Protein AF-K1S4L0-F1 (afdb_monomer_lite)

Structure (mmCIF, N/CA/C/O backbone):
data_AF-K1S4L0-F1
#
_entry.id   AF-K1S4L0-F1
#
loop_
_atom_site.group_PDB
_atom_site.id
_atom_site.type_symbol
_atom_site.label_atom_id
_atom_site.label_alt_id
_atom_site.label_comp_id
_atom_site.label_asym_id
_atom_site.label_entity_id
_atom_site.label_seq_id
_atom_site.pdbx_PDB_ins_code
_atom_site.Cartn_x
_atom_site.Cartn_y
_atom_site.Cartn_z
_atom_site.occupancy
_atom_site.B_iso_or_equiv
_atom_site.auth_seq_id
_atom_site.auth_comp_id
_atom_site.auth_asym_id
_atom_site.auth_atom_id
_atom_site.pdbx_PDB_model_num
ATOM 1 N N . MET A 1 1 ? -3.908 -10.741 21.540 1.00 60.75 1 MET A N 1
ATOM 2 C CA . MET A 1 1 ? -5.265 -11.291 21.809 1.00 60.75 1 MET A CA 1
ATOM 3 C C . MET A 1 1 ? -5.379 -12.654 21.136 1.00 60.75 1 MET A C 1
ATOM 5 O O . MET A 1 1 ? -4.732 -12.830 20.110 1.00 60.75 1 MET A O 1
ATOM 9 N N . TYR A 1 2 ? -6.132 -13.602 21.704 1.00 60.81 2 TYR A N 1
ATOM 10 C CA . TYR A 1 2 ? -6.335 -14.939 21.131 1.00 60.81 2 TYR A CA 1
ATOM 11 C C . TYR A 1 2 ? -7.820 -15.198 20.913 1.00 60.81 2 TYR A C 1
ATOM 13 O O . TYR A 1 2 ? -8.616 -14.907 21.803 1.00 60.81 2 TYR A O 1
ATOM 21 N N . PHE A 1 3 ? -8.169 -15.780 19.769 1.00 66.81 3 PHE A N 1
ATOM 22 C CA . PHE A 1 3 ? -9.541 -16.169 19.461 1.00 66.81 3 PHE A CA 1
ATOM 23 C C . PHE A 1 3 ? -9.663 -17.675 19.342 1.00 66.81 3 PHE A C 1
ATOM 25 O O . PHE A 1 3 ? -8.757 -18.348 18.843 1.00 66.81 3 PHE A O 1
ATOM 32 N N . THR A 1 4 ? -10.789 -18.194 19.817 1.00 64.50 4 THR A N 1
ATOM 33 C CA . THR A 1 4 ? -11.147 -19.590 19.612 1.00 64.50 4 THR A CA 1
ATOM 34 C C . THR A 1 4 ? -11.421 -19.843 18.127 1.00 64.50 4 THR A C 1
ATOM 36 O O . THR A 1 4 ? -11.860 -18.933 17.417 1.00 64.50 4 THR A O 1
ATOM 39 N N . PRO A 1 5 ? -11.136 -21.054 17.634 1.00 72.69 5 PRO A N 1
ATOM 40 C CA . PRO A 1 5 ? -11.522 -21.459 16.290 1.00 72.69 5 PRO A CA 1
ATOM 41 C C . PRO A 1 5 ? -13.052 -21.473 16.127 1.00 72.69 5 PRO A C 1
ATOM 43 O O . PRO A 1 5 ? -13.770 -21.682 17.103 1.00 72.69 5 PRO A O 1
ATOM 46 N N . ASP A 1 6 ? -13.524 -21.266 14.898 1.00 78.38 6 ASP A N 1
ATOM 47 C CA . ASP A 1 6 ? -14.937 -21.271 14.481 1.00 78.38 6 ASP A CA 1
ATOM 48 C C . ASP A 1 6 ? -15.829 -20.307 15.276 1.00 78.38 6 ASP A C 1
ATOM 50 O O . ASP A 1 6 ? -16.947 -20.628 15.679 1.00 78.38 6 ASP A O 1
ATOM 54 N N . GLY A 1 7 ? -15.326 -19.092 15.494 1.00 81.19 7 GLY A N 1
ATOM 55 C CA . GLY A 1 7 ? -16.011 -18.060 16.263 1.00 81.19 7 GLY A CA 1
ATOM 56 C C . GLY A 1 7 ? -15.893 -16.677 15.639 1.00 81.19 7 GLY A C 1
ATOM 57 O O . GLY A 1 7 ? -14.939 -16.374 14.923 1.00 81.19 7 GLY A O 1
ATOM 58 N N . THR A 1 8 ? -16.866 -15.819 15.950 1.00 86.94 8 THR A N 1
ATOM 59 C CA . THR A 1 8 ? -16.784 -14.388 15.635 1.00 86.94 8 THR A CA 1
ATOM 60 C C . THR A 1 8 ? -16.255 -13.631 16.842 1.00 86.94 8 THR A C 1
ATOM 62 O O . THR A 1 8 ? -16.829 -13.668 17.929 1.00 86.94 8 THR A O 1
ATOM 65 N N . ALA A 1 9 ? -15.159 -12.923 16.631 1.00 87.25 9 ALA A N 1
ATOM 66 C CA . ALA A 1 9 ? -14.582 -11.981 17.560 1.00 87.25 9 ALA A CA 1
ATOM 67 C C . ALA A 1 9 ? -15.172 -10.590 17.343 1.00 87.25 9 ALA A C 1
ATOM 69 O O . ALA A 1 9 ? -15.161 -10.083 16.223 1.00 87.25 9 ALA A O 1
ATOM 70 N N . PHE A 1 10 ? -15.603 -9.941 18.422 1.00 90.88 10 PHE A N 1
ATOM 71 C CA . PHE A 1 10 ? -15.991 -8.533 18.413 1.00 90.88 10 PHE A CA 1
ATOM 72 C C . PHE A 1 10 ? -14.927 -7.736 19.155 1.00 90.88 10 PHE A C 1
ATOM 74 O O . PHE A 1 10 ? -14.748 -7.895 20.362 1.00 90.88 10 PHE A O 1
ATOM 81 N N . ILE A 1 11 ? -14.208 -6.886 18.431 1.00 90.69 11 ILE A N 1
ATOM 82 C CA . ILE A 1 11 ? -13.105 -6.093 18.965 1.00 90.69 11 ILE A CA 1
ATOM 83 C C . ILE A 1 11 ? -13.534 -4.633 18.946 1.00 90.69 11 ILE A C 1
ATOM 85 O O . ILE A 1 11 ? -13.897 -4.091 17.903 1.00 90.69 11 ILE A O 1
ATOM 89 N N . LYS A 1 12 ? -13.483 -3.989 20.110 1.00 94.38 12 LYS A N 1
ATOM 90 C CA . LYS A 1 12 ? -13.698 -2.549 20.249 1.00 94.38 12 LYS A CA 1
ATOM 91 C C . LYS A 1 12 ? -12.412 -1.916 20.751 1.00 94.38 12 LYS A C 1
ATOM 93 O O . LYS A 1 12 ? -11.811 -2.429 21.692 1.00 94.38 12 LYS A O 1
ATOM 98 N N . ALA A 1 13 ? -11.997 -0.829 20.118 1.00 93.56 13 ALA A N 1
ATOM 99 C CA . ALA A 1 13 ? -10.805 -0.086 20.504 1.00 93.56 13 ALA A CA 1
ATOM 100 C C . ALA A 1 13 ? -11.047 1.414 20.347 1.00 93.56 13 ALA A C 1
ATOM 102 O O . ALA A 1 13 ? -11.827 1.841 19.500 1.00 93.56 13 ALA A O 1
ATOM 103 N N . GLU A 1 14 ? -10.363 2.213 21.150 1.00 96.06 14 GLU A N 1
ATOM 104 C CA . GLU A 1 14 ? -10.353 3.667 21.031 1.00 96.06 14 GLU A CA 1
ATOM 105 C C . GLU A 1 14 ? -8.908 4.146 21.113 1.00 96.06 14 GLU A C 1
ATOM 107 O O . GLU A 1 14 ? -8.105 3.595 21.868 1.00 96.06 14 GLU A O 1
ATOM 112 N N . THR A 1 15 ? -8.564 5.136 20.299 1.00 95.12 15 THR A N 1
ATOM 113 C CA . THR A 1 15 ? -7.224 5.718 20.273 1.00 95.12 15 THR A CA 1
ATOM 114 C C . THR A 1 15 ? -7.288 7.206 19.961 1.00 95.12 15 THR A C 1
ATOM 116 O O . THR A 1 15 ? -8.229 7.678 19.316 1.00 95.12 15 THR A O 1
ATOM 119 N N . GLU A 1 16 ? -6.285 7.941 20.424 1.00 96.88 16 GLU A N 1
ATOM 120 C CA . GLU A 1 16 ? -6.067 9.340 20.069 1.00 96.88 16 GLU A CA 1
ATOM 121 C C . GLU A 1 16 ? -5.098 9.404 18.888 1.00 96.88 16 GLU A C 1
ATOM 123 O O . GLU A 1 16 ? -4.152 8.618 18.815 1.00 96.88 16 GLU A O 1
ATOM 128 N N . VAL A 1 17 ? -5.333 10.320 17.949 1.00 97.12 17 VAL A N 1
ATOM 129 C CA . VAL A 1 17 ? -4.437 10.515 16.805 1.00 97.12 17 VAL A CA 1
ATOM 130 C C . VAL A 1 17 ? -3.204 11.286 17.282 1.00 97.12 17 VAL A C 1
ATOM 132 O O . VAL A 1 17 ? -3.345 12.440 17.698 1.00 97.12 17 VAL A O 1
ATOM 135 N N . PRO A 1 18 ? -1.994 10.694 17.215 1.00 96.12 18 PRO A N 1
ATOM 136 C CA . PRO A 1 18 ? -0.773 11.384 17.610 1.00 96.12 18 PRO A CA 1
ATOM 137 C C . PRO A 1 18 ? -0.556 12.646 16.774 1.00 96.12 18 PRO A C 1
ATOM 139 O O . PRO A 1 18 ? -0.863 12.659 15.580 1.00 96.12 18 PRO A O 1
ATOM 142 N N . ASP A 1 19 ? 0.054 13.677 17.361 1.00 95.88 19 ASP A N 1
ATOM 143 C CA . ASP A 1 19 ? 0.317 14.946 16.665 1.00 95.88 19 ASP A CA 1
ATOM 144 C C . ASP A 1 19 ? 1.102 14.756 15.360 1.00 95.88 19 ASP A C 1
ATOM 146 O O . ASP A 1 19 ? 0.830 15.420 14.362 1.00 95.88 19 ASP A O 1
ATOM 150 N N . SER A 1 20 ? 2.017 13.781 15.326 1.00 94.94 20 SER A N 1
ATOM 151 C CA . SER A 1 20 ? 2.798 13.432 14.134 1.00 94.94 20 SER A CA 1
ATOM 152 C C . SER A 1 20 ? 1.959 12.900 12.964 1.00 94.94 20 SER A C 1
ATOM 154 O O . SER A 1 20 ? 2.450 12.884 11.831 1.00 94.94 20 SER A O 1
ATOM 156 N N . LEU A 1 21 ? 0.716 12.473 13.211 1.00 96.12 21 LEU A N 1
ATOM 157 C CA . LEU A 1 21 ? -0.216 11.921 12.224 1.00 96.12 21 LEU A CA 1
ATOM 158 C C . LEU A 1 21 ? -1.419 12.837 11.941 1.00 96.12 21 LEU A C 1
ATOM 160 O O . LEU A 1 21 ? -2.189 12.559 11.019 1.00 96.12 21 LEU A O 1
ATOM 164 N N . LYS A 1 22 ? -1.584 13.942 12.678 1.00 93.88 22 LYS A N 1
ATOM 165 C CA . LYS A 1 22 ? -2.686 14.888 12.452 1.00 93.88 22 LYS A CA 1
ATOM 166 C C . LYS A 1 22 ? -2.650 15.463 11.036 1.00 93.88 22 LYS A C 1
ATOM 168 O O . LYS A 1 22 ? -1.589 15.768 10.496 1.00 93.88 22 LYS A O 1
ATOM 173 N N . ASN A 1 23 ? -3.834 15.624 10.445 1.00 93.12 23 ASN A N 1
ATOM 174 C CA . ASN A 1 23 ? -4.044 16.155 9.092 1.00 93.12 23 ASN A CA 1
ATOM 175 C C . ASN A 1 23 ? -3.351 15.374 7.956 1.00 93.12 23 ASN A C 1
ATOM 177 O O . ASN A 1 23 ? -3.262 15.876 6.837 1.00 93.12 23 ASN A O 1
ATOM 181 N N . LYS A 1 24 ? -2.873 14.152 8.219 1.00 95.38 24 LYS A N 1
ATOM 182 C CA . LYS A 1 24 ? -2.319 13.254 7.199 1.00 95.38 24 LYS A CA 1
ATOM 183 C C . LYS A 1 24 ? -3.361 12.243 6.727 1.00 95.38 24 LYS A C 1
ATOM 185 O O . LYS A 1 24 ? -4.411 12.058 7.341 1.00 95.38 24 LYS A O 1
ATOM 190 N N . GLU A 1 25 ? -3.046 11.566 5.628 1.00 96.69 25 GLU A N 1
ATOM 191 C CA . GLU A 1 25 ? -3.791 10.389 5.195 1.00 96.69 25 GLU A CA 1
ATOM 192 C C . GLU A 1 25 ? -3.529 9.220 6.157 1.00 96.69 25 GLU A C 1
ATOM 194 O O . GLU A 1 25 ? -2.408 8.726 6.271 1.00 96.69 25 GLU A O 1
ATOM 199 N N . LEU A 1 26 ? -4.577 8.786 6.845 1.00 97.50 26 LEU A N 1
ATOM 200 C CA . LEU A 1 26 ? -4.541 7.774 7.885 1.00 97.50 26 LEU A CA 1
ATOM 201 C C . LEU A 1 26 ? -5.007 6.426 7.356 1.00 97.50 26 LEU A C 1
ATOM 203 O O . LEU A 1 26 ? -6.033 6.316 6.680 1.00 97.50 26 LEU A O 1
ATOM 207 N N . TRP A 1 27 ? -4.287 5.396 7.770 1.00 97.69 27 TRP A N 1
ATOM 208 C CA . TRP A 1 27 ? -4.583 4.001 7.503 1.00 97.69 27 TRP A CA 1
ATOM 209 C C . TRP A 1 27 ? -4.603 3.226 8.815 1.00 97.69 27 TRP A C 1
ATOM 211 O O . TRP A 1 27 ? -3.800 3.484 9.712 1.00 97.69 27 TRP A O 1
ATOM 221 N N . LEU A 1 28 ? -5.495 2.245 8.907 1.00 96.94 28 LEU A N 1
ATOM 222 C CA . LEU A 1 28 ? -5.386 1.189 9.9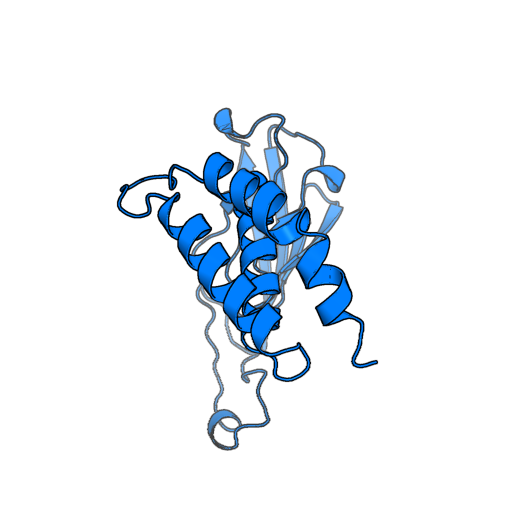03 1.00 96.94 28 LEU A CA 1
ATOM 223 C C . LEU A 1 28 ? -4.562 0.062 9.288 1.00 96.94 28 LEU A C 1
ATOM 225 O O . LEU A 1 28 ? -4.966 -0.481 8.263 1.00 96.94 28 LEU A O 1
ATOM 229 N N . TYR A 1 29 ? -3.449 -0.291 9.920 1.00 95.56 29 TYR A N 1
ATOM 230 C CA . TYR A 1 29 ? -2.665 -1.481 9.611 1.00 95.56 29 TYR A CA 1
ATOM 231 C C . TYR A 1 29 ? -2.903 -2.546 10.682 1.00 95.56 29 TYR A C 1
ATOM 233 O O . TYR A 1 29 ? -2.769 -2.279 11.878 1.00 95.56 29 TYR A O 1
ATOM 241 N N . LEU A 1 30 ? -3.255 -3.753 10.256 1.00 92.00 30 LEU A N 1
ATOM 242 C CA . LEU A 1 30 ? -3.475 -4.898 11.126 1.00 92.00 30 LEU A CA 1
ATOM 243 C C . LEU A 1 30 ? -3.127 -6.171 10.357 1.00 92.00 30 LEU A C 1
ATOM 245 O O . LEU A 1 30 ? -3.851 -6.592 9.460 1.00 92.00 30 LEU A O 1
ATOM 249 N N . LYS A 1 31 ? -2.037 -6.825 10.758 1.00 89.19 31 LYS A N 1
ATOM 250 C CA . LYS A 1 31 ? -1.694 -8.150 10.246 1.00 89.19 31 LYS A CA 1
ATOM 251 C C . LYS A 1 31 ? -2.512 -9.211 10.977 1.00 89.19 31 LYS A C 1
ATOM 253 O O . LYS A 1 31 ? -2.439 -9.329 12.200 1.00 89.19 31 LYS A O 1
ATOM 258 N N . THR A 1 32 ? -3.275 -9.985 10.220 1.00 84.12 32 THR A N 1
ATOM 259 C CA . THR A 1 32 ? -4.160 -11.043 10.717 1.00 84.12 32 THR A CA 1
ATOM 260 C C . THR A 1 32 ? -4.248 -12.147 9.669 1.00 84.12 32 THR A C 1
ATOM 262 O O . THR A 1 32 ? -4.123 -11.861 8.482 1.00 84.12 32 THR A O 1
ATOM 265 N N . ALA A 1 33 ? -4.458 -13.397 10.085 1.00 80.25 33 ALA A N 1
ATOM 266 C CA . ALA A 1 33 ? -4.847 -14.471 9.171 1.00 80.25 33 ALA A CA 1
ATOM 267 C C . ALA A 1 33 ? -6.364 -14.771 9.224 1.00 80.25 33 ALA A C 1
ATOM 269 O O . ALA A 1 33 ? -6.819 -15.764 8.666 1.00 80.25 33 ALA A O 1
ATOM 270 N N . ALA A 1 34 ? -7.144 -13.908 9.884 1.00 83.56 34 ALA A N 1
ATOM 271 C CA . ALA A 1 34 ? -8.607 -13.897 9.854 1.00 83.56 34 ALA A CA 1
ATOM 272 C C . ALA A 1 34 ? -9.145 -12.787 8.942 1.00 83.56 34 ALA A C 1
ATOM 274 O O . ALA A 1 34 ? -8.492 -11.762 8.757 1.00 83.56 34 ALA A O 1
ATOM 275 N N . GLU A 1 35 ? -10.375 -12.964 8.469 1.00 87.88 35 GLU A N 1
ATOM 276 C CA . GLU A 1 35 ? -11.142 -11.936 7.765 1.00 87.88 35 GLU A CA 1
ATOM 277 C C . GLU A 1 35 ? -11.874 -11.056 8.779 1.00 87.88 35 GLU A C 1
ATOM 279 O O . GLU A 1 35 ? -12.572 -11.556 9.668 1.00 87.88 35 GLU A O 1
ATOM 284 N N . ILE A 1 36 ? -11.703 -9.740 8.666 1.00 92.06 36 ILE A N 1
ATOM 285 C CA . ILE A 1 36 ? -12.199 -8.760 9.629 1.00 92.06 36 ILE A CA 1
ATOM 286 C C . ILE A 1 36 ? -12.867 -7.606 8.900 1.00 92.06 36 ILE A C 1
ATOM 288 O O . ILE A 1 36 ? -12.227 -6.911 8.118 1.00 92.06 36 ILE A O 1
ATOM 292 N N . ILE A 1 37 ? -14.127 -7.327 9.221 1.00 96.12 37 ILE A N 1
ATOM 293 C CA . ILE A 1 37 ? -14.790 -6.086 8.806 1.00 96.12 37 ILE A CA 1
ATOM 294 C C . ILE A 1 37 ? -14.511 -4.978 9.821 1.00 96.12 37 ILE A C 1
ATOM 296 O O . ILE A 1 37 ? -14.552 -5.208 11.032 1.00 96.12 37 ILE A O 1
ATOM 300 N N . VAL A 1 38 ? -14.243 -3.766 9.334 1.00 97.44 38 VAL A N 1
ATOM 301 C CA . VAL A 1 38 ? -13.809 -2.635 10.162 1.00 97.44 38 VAL A CA 1
ATOM 302 C C . VAL A 1 38 ? -14.794 -1.477 10.048 1.00 97.44 38 VAL A C 1
ATOM 304 O O . VAL A 1 38 ? -15.106 -0.994 8.954 1.00 97.44 38 VAL A O 1
ATOM 307 N N . LYS A 1 39 ? -15.236 -0.978 11.204 1.00 98.38 39 LYS A N 1
ATOM 308 C CA . LYS A 1 39 ? -15.826 0.350 11.350 1.00 98.38 39 LYS A CA 1
ATOM 309 C C . LYS A 1 39 ? -14.895 1.274 12.116 1.00 98.38 39 LYS A C 1
ATOM 311 O O . LYS A 1 39 ? -14.303 0.867 13.113 1.00 98.38 39 LYS A O 1
ATOM 316 N N . ALA A 1 40 ? -14.846 2.529 11.692 1.00 98.12 40 ALA A N 1
ATOM 317 C CA . ALA A 1 40 ? -14.208 3.619 12.412 1.00 98.12 40 ALA A CA 1
ATOM 318 C C . ALA A 1 40 ? -15.212 4.768 12.574 1.00 98.12 40 ALA A C 1
ATOM 320 O O . ALA A 1 40 ? -15.873 5.159 11.612 1.00 98.12 40 ALA A O 1
ATOM 321 N N . ASN A 1 41 ? -15.367 5.286 13.794 1.00 97.94 41 ASN A N 1
ATOM 322 C CA . ASN A 1 41 ? -16.322 6.345 14.145 1.00 97.94 41 ASN A CA 1
ATOM 323 C C . ASN A 1 41 ? -17.740 6.081 13.594 1.00 97.94 41 ASN A C 1
ATOM 325 O O . ASN A 1 41 ? -18.381 6.960 13.019 1.00 97.94 41 ASN A O 1
ATOM 329 N N . GLY A 1 42 ? -18.211 4.837 13.733 1.00 97.62 42 GLY A N 1
ATOM 330 C CA . GLY A 1 42 ? -19.536 4.392 13.288 1.00 97.62 42 GLY A CA 1
ATOM 331 C C . GLY A 1 42 ? -19.679 4.121 11.783 1.00 97.62 42 GLY A C 1
ATOM 332 O O . GLY A 1 42 ? -20.717 3.608 11.365 1.00 97.62 42 GLY A O 1
ATOM 333 N N . LYS A 1 43 ? -18.660 4.403 10.960 1.00 98.12 43 LYS A N 1
ATOM 334 C CA . LYS A 1 43 ? -18.686 4.190 9.504 1.00 98.12 43 LYS A CA 1
ATOM 335 C C . LYS A 1 43 ? -17.907 2.942 9.115 1.00 98.12 43 LYS A C 1
ATOM 337 O O . LYS A 1 43 ? -16.810 2.734 9.619 1.00 98.12 43 LYS A O 1
ATOM 342 N N . PHE A 1 44 ? -18.439 2.137 8.196 1.00 97.75 44 PHE A N 1
ATOM 343 C CA . PHE A 1 44 ? -17.674 1.050 7.579 1.00 97.75 44 PHE A CA 1
ATOM 344 C C . PHE A 1 44 ? -16.574 1.627 6.684 1.00 97.75 44 PHE A C 1
ATOM 346 O O . PHE A 1 44 ? -16.859 2.474 5.840 1.00 97.75 44 PHE A O 1
ATOM 353 N N . VAL A 1 45 ? -15.335 1.171 6.882 1.00 97.25 45 VAL A N 1
ATOM 354 C CA . VAL A 1 45 ? -14.147 1.668 6.156 1.00 97.25 45 VAL A CA 1
ATOM 355 C C . VAL A 1 45 ? -13.484 0.603 5.279 1.00 97.25 45 VAL A C 1
ATOM 357 O O . VAL A 1 45 ? -12.623 0.919 4.464 1.00 97.25 45 VAL A O 1
ATOM 360 N N . GLY A 1 46 ? -13.890 -0.660 5.428 1.00 96.12 46 GLY A N 1
ATOM 361 C CA . GLY A 1 46 ? -13.406 -1.775 4.621 1.00 96.12 46 GLY A CA 1
ATOM 362 C C . GLY A 1 46 ? -13.259 -3.062 5.423 1.00 96.12 46 GLY A C 1
ATOM 363 O O . GLY A 1 46 ? -13.773 -3.180 6.539 1.00 96.12 46 GLY A O 1
ATOM 364 N N . GLY A 1 47 ? -12.547 -4.016 4.831 1.00 94.88 47 GLY A N 1
ATOM 365 C CA . GLY A 1 47 ? -12.151 -5.265 5.466 1.00 94.88 47 GLY A CA 1
ATOM 366 C C . GLY A 1 47 ? -10.640 -5.472 5.407 1.00 94.88 47 GLY A C 1
ATOM 367 O O . GLY A 1 47 ? -9.970 -4.925 4.528 1.00 94.88 47 GLY A O 1
ATOM 368 N N . ILE A 1 48 ? -10.135 -6.237 6.367 1.00 93.06 48 ILE A N 1
ATOM 369 C CA . ILE A 1 48 ? -8.753 -6.699 6.476 1.00 93.06 48 ILE A CA 1
ATOM 370 C C . ILE A 1 48 ? -8.784 -8.222 6.402 1.00 93.06 48 ILE A C 1
ATOM 372 O O . ILE A 1 48 ? -9.635 -8.855 7.025 1.00 93.06 48 ILE A O 1
ATOM 376 N N . ASP A 1 49 ? -7.868 -8.799 5.643 1.00 89.38 49 ASP A N 1
ATOM 377 C CA . ASP A 1 49 ? -7.751 -10.238 5.426 1.00 89.38 49 ASP A CA 1
ATOM 378 C C . ASP A 1 49 ? -6.258 -10.609 5.265 1.00 89.38 49 ASP A C 1
ATOM 380 O O . ASP A 1 49 ? -5.409 -9.709 5.258 1.00 89.38 49 ASP A O 1
ATOM 384 N N . PRO A 1 50 ? -5.888 -11.900 5.151 1.00 84.38 50 PRO A N 1
ATOM 385 C CA . PRO A 1 50 ? -4.485 -12.311 5.039 1.00 84.38 50 PRO A CA 1
ATOM 386 C C . PRO A 1 50 ? -3.705 -11.664 3.880 1.00 84.38 50 PRO A C 1
ATOM 388 O O . PRO A 1 50 ? -2.487 -11.524 3.971 1.00 84.38 50 PRO A O 1
ATOM 391 N N . ASN A 1 51 ? -4.392 -11.266 2.807 1.00 87.38 51 ASN A N 1
ATOM 392 C CA . ASN A 1 51 ? -3.827 -10.642 1.609 1.00 87.38 51 ASN A CA 1
ATOM 393 C C . ASN A 1 51 ? -4.002 -9.113 1.597 1.00 87.38 51 ASN A C 1
ATOM 395 O O . ASN A 1 51 ? -3.463 -8.429 0.725 1.00 87.38 51 ASN A O 1
ATOM 399 N N . ARG A 1 52 ? -4.754 -8.558 2.554 1.00 90.75 52 ARG A N 1
ATOM 400 C CA . ARG A 1 52 ? -4.999 -7.122 2.703 1.00 90.75 52 ARG A CA 1
ATOM 401 C C . ARG A 1 52 ? -4.845 -6.710 4.159 1.00 90.75 52 ARG A C 1
ATOM 403 O O . ARG A 1 52 ? -5.794 -6.723 4.935 1.00 90.75 52 ARG A O 1
ATOM 410 N N . ASP A 1 53 ? -3.651 -6.246 4.493 1.00 92.06 53 ASP A N 1
ATOM 411 C CA . ASP A 1 53 ? -3.244 -5.898 5.857 1.00 92.06 53 ASP A CA 1
ATOM 412 C C . ASP A 1 53 ? -3.602 -4.471 6.303 1.00 92.06 53 ASP A C 1
ATOM 414 O O . ASP A 1 53 ? -3.293 -4.074 7.429 1.00 92.06 53 ASP A O 1
ATOM 418 N N . ARG A 1 54 ? -4.234 -3.675 5.433 1.00 94.75 54 ARG A N 1
ATOM 419 C CA . ARG A 1 54 ? -4.522 -2.263 5.703 1.00 94.75 54 ARG A CA 1
ATOM 420 C C . ARG A 1 54 ? -5.812 -1.756 5.073 1.00 94.75 54 ARG A C 1
ATOM 422 O O . ARG A 1 54 ? -6.189 -2.170 3.978 1.00 94.75 54 ARG A O 1
ATOM 429 N N . VAL A 1 55 ? -6.437 -0.779 5.732 1.00 97.00 55 VAL A N 1
ATOM 430 C CA . VAL A 1 55 ? -7.607 -0.040 5.224 1.00 97.00 55 VAL A CA 1
ATOM 431 C C . VAL A 1 55 ? -7.417 1.468 5.362 1.00 97.00 55 VAL A C 1
ATOM 433 O O . VAL A 1 55 ? -6.915 1.957 6.375 1.00 97.00 55 VAL A O 1
ATOM 436 N N . LEU A 1 56 ? -7.821 2.207 4.330 1.00 97.25 56 LEU A N 1
ATOM 437 C CA . LEU A 1 56 ? -7.756 3.667 4.283 1.00 97.25 56 LEU A CA 1
ATOM 438 C C . LEU A 1 56 ? -8.895 4.275 5.114 1.00 97.25 56 LEU A C 1
ATOM 440 O O . LEU A 1 56 ? -10.055 3.914 4.926 1.00 97.25 56 LEU A O 1
ATOM 444 N N . LEU A 1 57 ? -8.580 5.215 6.010 1.00 97.81 57 LEU A N 1
ATOM 445 C CA . LEU A 1 57 ? -9.541 5.790 6.960 1.00 97.81 57 LEU A CA 1
ATOM 446 C C . LEU A 1 57 ? -10.013 7.190 6.560 1.00 97.81 57 LEU A C 1
ATOM 448 O O . LEU A 1 57 ? -11.210 7.476 6.618 1.00 97.81 57 LEU A O 1
ATOM 452 N N . THR A 1 58 ? -9.086 8.067 6.163 1.00 96.88 58 THR A N 1
ATOM 453 C CA . THR A 1 58 ? -9.329 9.517 6.022 1.00 96.88 58 THR A CA 1
ATOM 454 C C . THR A 1 58 ? -10.545 9.894 5.168 1.00 96.88 58 THR A C 1
ATOM 456 O O . THR A 1 58 ? -11.318 10.736 5.625 1.00 96.88 58 THR A O 1
ATOM 459 N N . PRO A 1 59 ? -10.811 9.278 3.997 1.00 97.12 59 PRO A N 1
ATOM 460 C CA . PRO A 1 59 ? -11.992 9.613 3.196 1.00 97.12 59 PRO A CA 1
ATOM 461 C C . PRO A 1 59 ? -13.319 9.349 3.919 1.00 97.12 59 PRO A C 1
ATOM 463 O O . PRO A 1 59 ? -14.326 9.985 3.623 1.00 97.12 59 PRO A O 1
ATOM 466 N N . TYR A 1 60 ? -13.331 8.421 4.877 1.00 97.56 60 TYR A N 1
ATOM 467 C CA . TYR A 1 60 ? -14.534 8.039 5.605 1.00 97.56 60 TYR A CA 1
ATOM 468 C C . TYR A 1 60 ? -14.731 8.880 6.864 1.00 97.56 60 TYR A C 1
ATOM 470 O O . TYR A 1 60 ? -15.849 9.324 7.138 1.00 97.56 60 TYR A O 1
ATOM 478 N N . ILE A 1 61 ? -13.669 9.099 7.643 1.00 97.06 61 ILE A N 1
ATOM 479 C CA . ILE A 1 61 ? -13.768 9.690 8.990 1.00 97.06 61 ILE A CA 1
ATOM 480 C C . ILE A 1 61 ? -13.144 11.085 9.118 1.00 97.06 61 ILE A C 1
ATOM 482 O O . ILE A 1 61 ? -13.234 11.677 10.190 1.00 97.06 61 ILE A O 1
ATOM 486 N N . GLY A 1 62 ? -12.545 11.621 8.051 1.00 95.81 62 GLY A N 1
ATOM 487 C CA . GLY A 1 62 ? -11.824 12.893 8.072 1.00 95.81 62 GLY A CA 1
ATOM 488 C C . GLY A 1 62 ? -10.521 12.804 8.869 1.00 95.81 62 GLY A C 1
ATOM 489 O O . GLY A 1 62 ? -9.808 11.801 8.807 1.00 95.81 62 GLY A O 1
ATOM 490 N N . THR A 1 63 ? -10.219 13.858 9.627 1.00 94.88 63 THR A N 1
ATOM 491 C CA . THR A 1 63 ? -9.002 14.004 10.444 1.00 94.88 63 THR A CA 1
ATOM 492 C C . THR A 1 63 ? -9.362 14.237 11.919 1.00 94.88 63 THR A C 1
ATOM 494 O O . THR A 1 63 ? -9.139 15.331 12.438 1.00 94.88 63 THR A O 1
ATOM 497 N N . PRO A 1 64 ? -10.000 13.263 12.593 1.00 95.69 64 PRO A N 1
ATOM 498 C CA . PRO A 1 64 ? -10.455 13.443 13.967 1.00 95.69 64 PRO A CA 1
ATOM 499 C C . PRO A 1 64 ? -9.287 13.367 14.958 1.00 95.69 64 PRO A C 1
ATOM 501 O O . PRO A 1 64 ? -8.291 12.700 14.693 1.00 95.69 64 PRO A O 1
ATOM 504 N N . ASP A 1 65 ? -9.448 13.954 16.145 1.00 96.19 65 ASP A N 1
ATOM 505 C CA . ASP A 1 65 ? -8.484 13.785 17.244 1.00 96.19 65 ASP A CA 1
ATOM 506 C C . ASP A 1 65 ? -8.578 12.401 17.908 1.00 96.19 65 ASP A C 1
ATOM 508 O O . ASP A 1 65 ? -7.618 11.932 18.515 1.00 96.19 65 ASP A O 1
ATOM 512 N N . LYS A 1 66 ? -9.735 11.731 17.800 1.00 97.50 66 LYS A N 1
ATOM 513 C CA . LYS A 1 66 ? -9.989 10.397 18.364 1.00 97.50 66 LYS A CA 1
ATOM 514 C C . LYS A 1 66 ? -10.670 9.482 17.359 1.00 97.50 66 LYS A C 1
ATOM 516 O O . LYS A 1 66 ? -11.547 9.906 16.600 1.00 97.50 66 LYS A O 1
ATOM 521 N N . ILE A 1 67 ? -10.301 8.206 17.392 1.00 98.06 67 ILE A N 1
ATOM 522 C CA . ILE A 1 67 ? -10.889 7.173 16.545 1.00 98.06 67 ILE A CA 1
ATOM 523 C C . ILE A 1 67 ? -11.398 6.033 17.419 1.00 98.06 67 ILE A C 1
ATOM 525 O O . ILE A 1 67 ? -10.646 5.435 18.188 1.00 98.06 67 ILE A O 1
ATOM 529 N N . LYS A 1 68 ? -12.682 5.714 17.263 1.00 98.12 68 LYS A N 1
ATOM 530 C CA . LYS A 1 68 ? -13.335 4.535 17.829 1.00 98.12 68 LYS A CA 1
ATOM 531 C C . LYS A 1 68 ? -13.458 3.471 16.754 1.00 98.12 68 LYS A C 1
ATOM 533 O O . LYS A 1 68 ? -14.111 3.698 15.737 1.00 98.12 68 LYS A O 1
ATOM 538 N N . PHE A 1 69 ? -12.855 2.318 16.990 1.00 97.81 69 PHE A N 1
ATOM 539 C CA . PHE A 1 69 ? -12.920 1.159 16.118 1.00 97.81 69 PHE A CA 1
ATOM 540 C C . PHE A 1 69 ? -13.912 0.128 16.647 1.00 97.81 69 PHE A C 1
ATOM 542 O O . PHE A 1 69 ? -13.899 -0.223 17.828 1.00 97.81 69 PHE A O 1
ATOM 549 N N . GLU A 1 70 ? -14.722 -0.405 15.739 1.00 97.38 70 GLU A N 1
ATOM 550 C CA . GLU A 1 70 ? -15.523 -1.607 15.951 1.00 97.38 70 GLU A CA 1
ATOM 551 C C . GLU A 1 70 ? -15.177 -2.592 14.837 1.00 97.38 70 GLU A C 1
ATOM 553 O O . GLU A 1 70 ? -15.423 -2.329 13.661 1.00 97.38 70 GLU A O 1
ATOM 558 N N . MET A 1 71 ? -14.578 -3.717 15.202 1.00 94.75 71 MET A N 1
ATOM 559 C CA . MET A 1 71 ? -14.101 -4.726 14.266 1.00 94.75 71 MET A CA 1
ATOM 560 C C . MET A 1 71 ? -14.765 -6.061 14.569 1.00 94.75 71 MET A C 1
ATOM 562 O O . MET A 1 71 ? -14.917 -6.436 15.734 1.00 94.75 71 MET A O 1
ATOM 566 N N . GLN A 1 72 ? -15.164 -6.774 13.522 1.00 93.62 72 GLN A N 1
ATOM 567 C CA . GLN A 1 72 ? -15.752 -8.105 13.645 1.00 93.62 72 GLN A CA 1
ATOM 568 C C . GLN A 1 72 ? -14.942 -9.058 12.787 1.00 93.62 72 GLN A C 1
ATOM 570 O O . GLN A 1 72 ? -14.877 -8.877 11.574 1.00 93.62 72 GLN A O 1
ATOM 575 N N . GLY A 1 73 ? -14.283 -10.016 13.430 1.00 89.50 73 GLY A N 1
ATOM 576 C CA . GLY A 1 73 ? -13.409 -10.973 12.766 1.00 89.50 73 GLY A CA 1
ATOM 577 C C . GLY A 1 73 ? -13.930 -12.387 12.918 1.00 89.50 73 GLY A C 1
ATOM 578 O O . GLY A 1 73 ? -14.132 -12.830 14.047 1.00 89.50 73 GLY A O 1
ATOM 579 N N . TYR A 1 74 ? -14.125 -13.105 11.817 1.00 85.75 74 TYR A N 1
ATOM 580 C CA . TYR A 1 74 ? -14.430 -14.531 11.886 1.00 85.75 74 TYR A CA 1
ATOM 581 C C . TYR A 1 74 ? -13.128 -15.329 11.839 1.00 85.75 74 TYR A C 1
ATOM 583 O O . TYR A 1 74 ? -12.363 -15.238 10.880 1.00 85.75 74 TYR A O 1
ATOM 591 N N . ASN A 1 75 ? -12.864 -16.107 12.888 1.00 80.19 75 ASN A N 1
ATOM 592 C CA . ASN A 1 75 ? -11.719 -17.005 12.922 1.00 80.19 75 ASN A CA 1
ATOM 593 C C . ASN A 1 75 ? -12.168 -18.415 12.541 1.00 80.19 75 ASN A C 1
ATOM 595 O O . ASN A 1 75 ? -12.842 -19.078 13.330 1.00 80.19 75 ASN A O 1
ATOM 599 N N . ARG A 1 76 ? -11.783 -18.884 11.354 1.00 76.25 76 ARG A N 1
ATOM 600 C CA . ARG A 1 76 ? -12.078 -20.245 10.895 1.00 76.25 76 ARG A CA 1
ATOM 601 C C . ARG A 1 76 ? -11.029 -21.219 11.436 1.00 76.25 76 ARG A C 1
ATOM 603 O O . ARG A 1 76 ? -9.838 -20.921 11.447 1.00 76.25 76 ARG A O 1
ATOM 610 N N . SER A 1 77 ? -11.453 -22.395 11.892 1.00 72.56 77 SER A N 1
ATOM 611 C CA . SER A 1 77 ? -10.539 -23.414 12.423 1.00 72.56 77 SER A CA 1
ATOM 612 C C . SER A 1 77 ? -9.745 -24.148 11.350 1.00 72.56 77 SER A C 1
ATOM 614 O O . SER A 1 77 ? -8.643 -24.623 11.639 1.00 72.56 77 SER A O 1
ATOM 616 N N . LYS A 1 78 ? -10.314 -24.249 10.145 1.00 74.62 78 LYS A N 1
ATOM 617 C CA . LYS A 1 78 ? -9.729 -24.897 8.975 1.00 74.62 78 LYS A CA 1
ATOM 618 C C . LYS A 1 78 ? -8.945 -23.865 8.149 1.00 74.62 78 LYS A C 1
ATOM 620 O O . LYS A 1 78 ? -9.484 -22.782 7.909 1.00 74.62 78 LYS A O 1
ATOM 625 N N . PRO A 1 79 ? -7.710 -24.177 7.720 1.00 68.88 79 PRO A N 1
ATOM 626 C CA . PRO A 1 79 ? -6.981 -23.335 6.775 1.00 68.88 79 PRO A CA 1
ATOM 627 C C . PRO A 1 79 ? -7.757 -23.213 5.456 1.00 68.88 79 PRO A C 1
ATOM 629 O O . PRO A 1 79 ? -8.409 -24.165 5.034 1.00 68.88 79 PRO A O 1
ATOM 632 N N . ASP A 1 80 ? -7.686 -22.044 4.818 1.00 66.88 80 ASP A N 1
ATOM 633 C CA . ASP A 1 80 ? -8.439 -21.750 3.587 1.00 66.88 80 ASP A CA 1
ATOM 634 C C . ASP A 1 80 ? -7.946 -22.569 2.378 1.00 66.88 80 ASP A C 1
ATOM 636 O O . ASP A 1 80 ? -8.693 -22.850 1.443 1.00 66.88 80 ASP A O 1
ATOM 640 N N . ASP A 1 81 ? -6.691 -23.026 2.420 1.00 68.00 81 ASP A N 1
ATOM 641 C CA . ASP A 1 81 ? -6.128 -23.881 1.382 1.00 68.00 81 ASP A CA 1
ATOM 642 C C . ASP A 1 81 ? -6.563 -25.342 1.552 1.00 68.00 81 ASP A C 1
ATOM 644 O O . ASP A 1 81 ? -5.906 -26.141 2.224 1.00 68.00 81 ASP A O 1
ATOM 648 N N . GLU A 1 82 ? -7.681 -25.691 0.916 1.00 69.88 82 GLU A N 1
ATOM 649 C CA . GLU A 1 82 ? -8.211 -27.060 0.870 1.00 69.88 82 GLU A CA 1
ATOM 650 C C . GLU A 1 82 ? -7.589 -27.928 -0.236 1.00 69.88 82 GLU A C 1
ATOM 652 O O . GLU A 1 82 ? -7.974 -29.083 -0.413 1.00 69.88 82 GLU A O 1
ATOM 657 N N . ARG A 1 83 ? -6.636 -27.387 -1.005 1.00 71.38 83 ARG A N 1
ATOM 658 C CA . ARG A 1 83 ? -6.000 -28.108 -2.120 1.00 71.38 83 ARG A CA 1
ATOM 659 C C . ARG A 1 83 ? -4.870 -29.022 -1.657 1.00 71.38 83 ARG A C 1
ATOM 661 O O . ARG A 1 83 ? -4.507 -29.936 -2.391 1.00 71.38 83 ARG A O 1
ATOM 668 N N . ASN A 1 84 ? -4.323 -28.791 -0.463 1.00 74.50 84 ASN A N 1
ATOM 669 C CA . ASN A 1 84 ? -3.324 -29.663 0.140 1.00 74.50 84 ASN A CA 1
ATOM 670 C C . ASN A 1 84 ? -4.015 -30.747 0.999 1.00 74.50 84 ASN A C 1
ATOM 672 O O . ASN A 1 84 ? -4.628 -30.422 2.016 1.00 74.50 84 ASN A O 1
ATOM 676 N N . PRO A 1 85 ? -3.903 -32.044 0.655 1.00 77.88 85 PRO A N 1
ATOM 677 C CA . PRO A 1 85 ? -4.494 -33.120 1.449 1.00 77.88 85 PRO A CA 1
ATOM 678 C C . PRO A 1 85 ? -4.030 -33.142 2.913 1.00 77.88 85 PRO A C 1
ATOM 680 O O . PRO A 1 85 ? -4.788 -33.548 3.792 1.00 77.88 85 PRO A O 1
ATOM 683 N N . GLU A 1 86 ? -2.812 -32.670 3.192 1.00 73.44 86 GLU A N 1
ATOM 684 C CA . GLU A 1 86 ? -2.241 -32.625 4.541 1.00 73.44 86 GLU A CA 1
ATOM 685 C C . GLU A 1 86 ? -2.862 -31.522 5.414 1.00 73.44 86 GLU A C 1
ATOM 687 O O . GLU A 1 86 ? -2.961 -31.679 6.632 1.00 73.44 86 GLU A O 1
ATOM 692 N N . SER A 1 87 ? -3.345 -30.424 4.817 1.00 68.81 87 SER A N 1
ATOM 693 C CA . SER A 1 87 ? -4.010 -29.334 5.548 1.00 68.81 87 SER A CA 1
ATOM 694 C C . SER A 1 87 ? -5.490 -29.629 5.828 1.00 68.81 87 SER A C 1
ATOM 696 O O . SER A 1 87 ? -6.074 -29.036 6.740 1.00 68.81 87 SER A O 1
ATOM 698 N N . LEU A 1 88 ? -6.101 -30.584 5.111 1.00 69.06 88 LEU A N 1
ATOM 699 C CA . LEU A 1 88 ? -7.527 -30.925 5.230 1.00 69.06 88 LEU A CA 1
ATOM 700 C C . LEU A 1 88 ? -7.932 -31.411 6.625 1.00 69.06 88 LEU A C 1
ATOM 702 O O . LEU A 1 88 ? -9.069 -31.170 7.047 1.00 69.06 88 LEU A O 1
ATOM 706 N N . ALA A 1 89 ? -7.029 -32.087 7.339 1.00 70.69 89 ALA A N 1
ATOM 707 C CA . ALA A 1 89 ? -7.268 -32.603 8.688 1.00 70.69 89 ALA A CA 1
ATOM 708 C C . ALA A 1 89 ? -6.931 -31.584 9.790 1.00 70.69 89 ALA A C 1
ATOM 710 O O . ALA A 1 89 ? -7.340 -31.761 10.938 1.00 70.69 89 ALA A O 1
ATOM 711 N N . VAL A 1 90 ? -6.219 -30.502 9.454 1.00 71.62 90 VAL A N 1
ATOM 712 C CA . VAL A 1 90 ? -5.787 -29.504 10.433 1.00 71.62 90 VAL A CA 1
ATOM 713 C C . VAL A 1 90 ? -6.995 -28.700 10.905 1.00 71.62 90 VAL A C 1
ATOM 715 O O . VAL A 1 90 ? -7.779 -28.162 10.118 1.00 71.62 90 VAL A O 1
ATOM 718 N N . ARG A 1 91 ? -7.161 -28.639 12.223 1.00 73.25 91 ARG A N 1
ATOM 719 C CA . ARG A 1 91 ? -8.149 -27.805 12.907 1.00 73.25 91 ARG A CA 1
ATOM 720 C C . ARG A 1 91 ? -7.448 -27.019 13.999 1.00 73.25 91 ARG A C 1
ATOM 722 O O . ARG A 1 91 ? -6.365 -27.380 14.450 1.00 73.25 91 ARG A O 1
ATOM 729 N N . GLY A 1 92 ? -8.111 -25.970 14.461 1.00 66.88 92 GLY A N 1
ATOM 730 C CA . GLY A 1 92 ? -7.659 -25.230 15.630 1.00 66.88 92 GLY A CA 1
ATOM 731 C C . GLY A 1 92 ? -6.765 -24.040 15.314 1.00 66.88 92 GLY A C 1
ATOM 732 O O . GLY A 1 92 ? -5.962 -23.666 16.166 1.00 66.88 92 GLY A O 1
ATOM 733 N N . CYS A 1 93 ? -6.892 -23.438 14.122 1.00 71.31 93 CYS A N 1
ATOM 734 C CA . CYS A 1 93 ? -6.141 -22.232 13.785 1.00 71.31 93 CYS A CA 1
ATOM 735 C C . CYS A 1 93 ? -6.356 -21.144 14.853 1.00 71.31 93 CYS A C 1
ATOM 737 O O . CYS A 1 93 ? -7.454 -20.606 15.038 1.00 71.31 93 CYS A O 1
ATOM 739 N N . ARG A 1 94 ? -5.288 -20.855 15.602 1.00 73.25 94 ARG A N 1
ATOM 740 C CA . ARG A 1 94 ? -5.262 -19.830 16.639 1.00 73.25 94 ARG A CA 1
ATOM 741 C C . ARG A 1 94 ? -4.625 -18.585 16.057 1.00 73.25 94 ARG A C 1
ATOM 743 O O . ARG A 1 94 ? -3.441 -18.579 15.737 1.00 73.25 94 ARG A O 1
ATOM 750 N N . GLN A 1 95 ? -5.406 -17.519 15.983 1.00 72.56 95 GLN A N 1
ATOM 751 C CA . GLN A 1 95 ? -4.919 -16.237 15.498 1.00 72.56 95 GLN A CA 1
ATOM 752 C C . GLN A 1 95 ? -4.216 -15.478 16.617 1.00 72.56 95 GLN A C 1
ATOM 754 O O . GLN A 1 95 ? -4.740 -15.359 17.732 1.00 72.56 95 GLN A O 1
ATOM 759 N N . ILE A 1 96 ? -3.031 -14.959 16.305 1.00 73.00 96 ILE A N 1
ATOM 760 C CA . ILE A 1 96 ? -2.276 -14.076 17.188 1.00 73.00 96 ILE A CA 1
ATOM 761 C C . ILE A 1 96 ? -2.381 -12.667 16.629 1.00 73.00 96 ILE A C 1
ATOM 763 O O . ILE A 1 96 ? -1.881 -12.362 15.552 1.00 73.00 96 ILE A O 1
ATOM 767 N N . PHE A 1 97 ? -3.042 -11.805 17.392 1.00 75.81 97 PHE A N 1
ATOM 768 C CA . PHE A 1 97 ? -3.158 -10.392 17.065 1.00 75.81 97 PHE A CA 1
ATOM 769 C C . PHE A 1 97 ? -1.973 -9.645 17.667 1.00 75.81 97 PHE A C 1
ATOM 771 O O . PHE A 1 97 ? -1.935 -9.459 18.888 1.00 75.81 97 PHE A O 1
ATOM 778 N N . ASN A 1 98 ? -1.042 -9.230 16.804 1.00 75.94 98 ASN A N 1
ATOM 779 C CA . ASN A 1 98 ? 0.192 -8.524 17.177 1.00 75.94 98 ASN A CA 1
ATOM 780 C C . ASN A 1 98 ? 0.000 -7.016 17.397 1.00 75.94 98 ASN A C 1
ATOM 782 O O . ASN A 1 98 ? 0.933 -6.335 17.802 1.00 75.94 98 ASN A O 1
ATOM 786 N N . GLY A 1 99 ? -1.210 -6.507 17.172 1.00 82.75 99 GLY A N 1
ATOM 787 C CA . GLY A 1 99 ? -1.549 -5.101 17.347 1.00 82.75 99 GLY A CA 1
ATOM 788 C C . GLY A 1 99 ? -2.169 -4.513 16.089 1.00 82.75 99 GLY A C 1
ATOM 789 O O . GLY A 1 99 ? -2.016 -5.047 14.992 1.00 82.75 99 GLY A O 1
ATOM 790 N N . ALA A 1 100 ? -2.895 -3.419 16.282 1.00 90.88 100 ALA A N 1
ATOM 791 C CA . ALA A 1 100 ? -3.411 -2.586 15.213 1.00 90.88 100 ALA A CA 1
ATOM 792 C C . ALA A 1 100 ? -2.723 -1.225 15.310 1.00 90.88 100 ALA A C 1
ATOM 794 O O . ALA A 1 100 ? -2.564 -0.690 16.409 1.00 90.88 100 ALA A O 1
ATOM 795 N N . TYR A 1 101 ? -2.309 -0.682 14.174 1.00 94.50 101 TYR A N 1
ATOM 796 C CA . TYR A 1 101 ? -1.467 0.503 14.113 1.00 94.50 101 TYR A CA 1
ATOM 797 C C . TYR A 1 101 ? -2.128 1.562 13.247 1.00 94.50 101 TYR A C 1
ATOM 799 O O . TYR A 1 101 ? -2.629 1.270 12.160 1.00 94.50 101 TYR A O 1
ATOM 807 N N . LEU A 1 102 ? -2.103 2.801 13.727 1.00 96.19 102 LEU A N 1
ATOM 808 C CA . LEU A 1 102 ? -2.421 3.957 12.906 1.00 96.19 102 LEU A CA 1
ATOM 809 C C . LEU A 1 102 ? -1.156 4.351 12.146 1.00 96.19 102 LEU A C 1
ATOM 811 O O . LEU A 1 102 ? -0.129 4.632 12.763 1.00 96.19 102 LEU A O 1
ATOM 815 N N . VAL A 1 103 ? -1.219 4.339 10.818 1.00 95.44 103 VAL A N 1
ATOM 816 C CA . VAL A 1 103 ? -0.052 4.576 9.961 1.00 95.44 103 VAL A CA 1
ATOM 817 C C . VAL A 1 103 ? -0.376 5.540 8.825 1.00 95.44 103 VAL A C 1
ATOM 819 O O . VAL A 1 103 ? -1.535 5.763 8.475 1.00 95.44 103 VAL A O 1
ATOM 822 N N . THR A 1 104 ? 0.674 6.093 8.230 1.00 95.31 104 THR A N 1
ATOM 823 C CA . THR A 1 104 ? 0.636 6.840 6.968 1.00 95.31 104 THR A CA 1
ATOM 824 C C . THR A 1 104 ? 1.462 6.084 5.942 1.00 95.31 104 THR A C 1
ATOM 826 O O . THR A 1 104 ? 2.487 5.503 6.299 1.00 95.31 104 THR A O 1
ATOM 829 N N . ILE A 1 105 ? 1.063 6.120 4.674 1.00 93.19 105 ILE A N 1
ATOM 830 C CA . ILE A 1 105 ? 1.841 5.502 3.599 1.00 93.19 105 ILE A CA 1
ATOM 831 C C . ILE A 1 105 ? 2.803 6.525 3.002 1.00 93.19 105 ILE A C 1
ATOM 833 O O . ILE A 1 105 ? 2.401 7.614 2.591 1.00 93.19 105 ILE A O 1
ATOM 837 N N . ASP A 1 106 ? 4.070 6.139 2.900 1.00 92.06 106 ASP A N 1
ATOM 838 C CA . ASP A 1 106 ? 5.042 6.847 2.080 1.00 92.06 106 ASP A CA 1
ATOM 839 C C . ASP A 1 106 ? 4.767 6.570 0.596 1.00 92.06 106 ASP A C 1
ATOM 841 O O . ASP A 1 106 ? 5.008 5.471 0.090 1.00 92.06 106 ASP A O 1
ATOM 845 N N . ARG A 1 107 ? 4.212 7.566 -0.097 1.00 92.25 107 ARG A N 1
ATOM 846 C CA . ARG A 1 107 ? 3.783 7.426 -1.493 1.00 92.25 107 ARG A CA 1
ATOM 847 C C . ARG A 1 107 ? 4.946 7.353 -2.478 1.00 92.25 107 ARG A C 1
ATOM 849 O O . ARG A 1 107 ? 4.778 6.757 -3.538 1.00 92.25 107 ARG A O 1
ATOM 856 N N . ASP A 1 108 ? 6.110 7.904 -2.139 1.00 92.19 108 ASP A N 1
ATOM 857 C CA . ASP A 1 108 ? 7.286 7.793 -3.003 1.00 92.19 108 ASP A CA 1
ATOM 858 C C . ASP A 1 108 ? 7.839 6.372 -2.969 1.00 92.19 108 ASP A C 1
ATOM 860 O O . ASP A 1 108 ? 8.062 5.787 -4.027 1.00 92.19 108 ASP A O 1
ATOM 864 N N . VAL A 1 109 ? 7.954 5.793 -1.770 1.00 93.19 109 VAL A N 1
ATOM 865 C CA . VAL A 1 109 ? 8.376 4.396 -1.599 1.00 93.19 109 VAL A CA 1
ATOM 866 C C . VAL A 1 109 ? 7.359 3.446 -2.224 1.00 93.19 109 VAL A C 1
ATOM 868 O O . VAL A 1 109 ? 7.734 2.597 -3.023 1.00 93.19 109 VAL A O 1
ATOM 871 N N . GLN A 1 110 ? 6.067 3.602 -1.912 1.00 93.69 110 GLN A N 1
ATOM 872 C CA . GLN A 1 110 ? 5.025 2.720 -2.444 1.00 93.69 110 GLN A CA 1
ATOM 873 C C . GLN A 1 110 ? 4.977 2.732 -3.976 1.00 93.69 110 GLN A C 1
ATOM 875 O O . GLN A 1 110 ? 4.887 1.673 -4.586 1.00 93.69 110 GLN A O 1
ATOM 880 N N . SER A 1 111 ? 5.022 3.919 -4.590 1.00 94.94 111 SER A N 1
ATOM 881 C CA . SER A 1 111 ? 5.028 4.048 -6.051 1.00 94.94 111 SER A CA 1
ATOM 882 C C . SER A 1 111 ? 6.227 3.327 -6.654 1.00 94.94 111 SER A C 1
ATOM 884 O O . SER A 1 111 ? 6.051 2.541 -7.574 1.00 94.94 111 SER A O 1
ATOM 886 N N . LEU A 1 112 ? 7.423 3.553 -6.102 1.00 95.75 112 LEU A N 1
ATOM 887 C CA . LEU A 1 112 ? 8.641 2.936 -6.612 1.00 95.75 112 LEU A CA 1
ATOM 888 C C . LEU A 1 112 ? 8.614 1.408 -6.472 1.00 95.75 112 LEU A C 1
ATOM 890 O O . LEU A 1 112 ? 9.034 0.718 -7.391 1.00 95.75 112 LEU A O 1
ATOM 894 N N . VAL A 1 113 ? 8.089 0.872 -5.364 1.00 94.81 113 VAL A N 1
ATOM 895 C CA . VAL A 1 113 ? 7.925 -0.582 -5.190 1.00 94.81 113 VAL A CA 1
ATOM 896 C C . VAL A 1 113 ? 7.029 -1.165 -6.282 1.00 94.81 113 VAL A C 1
ATOM 898 O O . VAL A 1 113 ? 7.423 -2.141 -6.908 1.00 94.81 113 VAL A O 1
ATOM 901 N N . TYR A 1 114 ? 5.877 -0.550 -6.568 1.00 95.75 114 TYR A N 1
ATOM 902 C CA . TYR A 1 114 ? 4.993 -1.036 -7.634 1.00 95.75 114 TYR A CA 1
ATOM 903 C C . TYR A 1 114 ? 5.623 -0.930 -9.027 1.00 95.75 114 TYR A C 1
ATOM 905 O O . TYR A 1 114 ? 5.453 -1.839 -9.844 1.00 95.75 114 TYR A O 1
ATOM 913 N N . ASP A 1 115 ? 6.370 0.145 -9.295 1.00 95.94 115 ASP A N 1
ATOM 914 C CA . ASP A 1 115 ? 7.114 0.294 -10.547 1.00 95.94 115 ASP A CA 1
ATOM 915 C C . ASP A 1 115 ? 8.159 -0.829 -10.687 1.00 95.94 115 ASP A C 1
ATOM 917 O O . ASP A 1 115 ? 8.229 -1.487 -11.725 1.00 95.94 115 ASP A O 1
ATOM 921 N N . ILE A 1 116 ? 8.925 -1.104 -9.625 1.00 95.62 116 ILE A N 1
ATOM 922 C CA . ILE A 1 116 ? 9.934 -2.172 -9.584 1.00 95.62 116 ILE A CA 1
ATOM 923 C C . ILE A 1 116 ? 9.292 -3.553 -9.768 1.00 95.62 116 ILE A C 1
ATOM 925 O O . ILE A 1 116 ? 9.777 -4.327 -10.588 1.00 95.62 116 ILE A O 1
ATOM 929 N N . GLU A 1 117 ? 8.221 -3.875 -9.037 1.00 95.94 117 GLU A N 1
ATOM 930 C CA . GLU A 1 117 ? 7.520 -5.166 -9.144 1.00 95.94 117 GLU A CA 1
ATOM 931 C C . GLU A 1 117 ? 7.040 -5.412 -10.579 1.00 95.94 117 GLU A C 1
ATOM 933 O O . GLU A 1 117 ? 7.333 -6.453 -11.165 1.00 95.94 117 GLU A O 1
ATOM 938 N N . THR A 1 118 ? 6.410 -4.405 -11.187 1.00 94.56 118 THR A N 1
ATOM 939 C CA . THR A 1 118 ? 5.926 -4.488 -12.571 1.00 94.56 118 THR A CA 1
ATOM 940 C C . THR A 1 118 ? 7.077 -4.678 -13.565 1.00 94.56 118 THR A C 1
ATOM 942 O O . THR A 1 118 ? 6.994 -5.501 -14.477 1.00 94.56 118 THR A O 1
ATOM 945 N N . LEU A 1 119 ? 8.179 -3.940 -13.400 1.00 95.06 119 LEU A N 1
ATOM 946 C CA . LEU A 1 119 ? 9.358 -4.059 -14.262 1.00 95.06 119 LEU A CA 1
ATOM 947 C C . LEU A 1 119 ? 10.069 -5.410 -14.097 1.00 95.06 119 LEU A C 1
ATOM 949 O O . LEU A 1 119 ? 10.556 -5.968 -15.080 1.00 95.06 119 LEU A O 1
ATOM 953 N N . LEU A 1 120 ? 10.096 -5.972 -12.886 1.00 95.44 120 LEU A N 1
ATOM 954 C CA . LEU A 1 120 ? 10.614 -7.319 -12.641 1.00 95.44 120 LEU A CA 1
ATOM 955 C C . LEU A 1 120 ? 9.765 -8.389 -13.327 1.00 95.44 120 LEU A C 1
ATOM 957 O O . LEU A 1 120 ? 10.330 -9.329 -13.889 1.00 95.44 120 LEU A O 1
ATOM 961 N N . ASP A 1 121 ? 8.440 -8.250 -13.307 1.00 94.81 121 ASP A N 1
ATOM 962 C CA . ASP A 1 121 ? 7.538 -9.162 -14.014 1.00 94.81 121 ASP A CA 1
ATOM 963 C C . ASP A 1 121 ? 7.780 -9.116 -15.528 1.00 94.81 121 ASP A C 1
ATOM 965 O O . ASP A 1 121 ? 7.865 -10.162 -16.177 1.00 94.81 121 ASP A O 1
ATOM 969 N N . ILE A 1 122 ? 7.998 -7.919 -16.086 1.00 91.88 122 ILE A N 1
ATOM 970 C CA . ILE A 1 122 ? 8.401 -7.737 -17.489 1.00 91.88 122 ILE A CA 1
ATOM 971 C C . ILE A 1 122 ? 9.738 -8.433 -17.763 1.00 91.88 122 ILE A C 1
ATOM 973 O O . ILE A 1 122 ? 9.833 -9.233 -18.693 1.00 91.88 122 ILE A O 1
ATOM 977 N N . ALA A 1 123 ? 10.764 -8.175 -16.947 1.00 92.62 123 ALA A N 1
ATOM 978 C CA . ALA A 1 123 ? 12.100 -8.739 -17.137 1.00 92.62 123 ALA A CA 1
ATOM 979 C C . ALA A 1 123 ? 12.117 -10.279 -17.088 1.00 92.62 123 ALA A C 1
ATOM 981 O O . ALA A 1 123 ? 12.940 -10.911 -17.752 1.00 92.62 123 ALA A O 1
ATOM 982 N N . LYS A 1 124 ? 11.202 -10.896 -16.328 1.00 93.62 124 LYS A N 1
ATOM 983 C CA . LYS A 1 124 ? 11.094 -12.358 -16.177 1.00 93.62 124 LYS A CA 1
ATOM 984 C C . LYS A 1 124 ? 10.171 -13.023 -17.197 1.00 93.62 124 LYS A C 1
ATOM 986 O O . LYS A 1 124 ? 10.285 -14.227 -17.412 1.00 93.62 124 LYS A O 1
ATOM 991 N N . SER A 1 125 ? 9.262 -12.280 -17.818 1.00 93.25 125 SER A N 1
ATOM 992 C CA . SER A 1 125 ? 8.232 -12.847 -18.690 1.00 93.25 125 SER A CA 1
ATOM 993 C C . SER A 1 125 ? 8.740 -13.065 -20.113 1.00 93.25 125 SER A C 1
ATOM 995 O O . SER A 1 125 ? 9.078 -12.114 -20.804 1.00 93.25 125 SER A O 1
ATOM 997 N N . GLU A 1 126 ? 8.733 -14.307 -20.601 1.00 92.75 126 GLU A N 1
ATOM 998 C CA . GLU A 1 126 ? 9.108 -14.650 -21.988 1.00 92.75 126 GLU A CA 1
ATOM 999 C C . GLU A 1 126 ? 8.178 -14.054 -23.059 1.00 92.75 126 GLU A C 1
ATOM 1001 O O . GLU A 1 126 ? 8.496 -14.110 -24.244 1.00 92.75 126 GLU A O 1
ATOM 1006 N N . LEU A 1 127 ? 7.057 -13.446 -22.656 1.00 91.00 127 LEU A N 1
ATOM 1007 C CA . LEU A 1 127 ? 6.164 -12.717 -23.559 1.00 91.00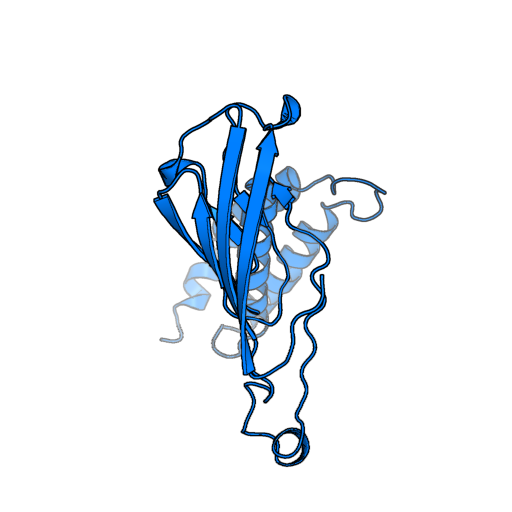 127 LEU A CA 1
ATOM 1008 C C . LEU A 1 127 ? 6.774 -11.397 -24.054 1.00 91.00 127 LEU A C 1
ATOM 1010 O O . LEU A 1 127 ? 6.298 -10.838 -25.038 1.00 91.00 127 LEU A O 1
ATOM 1014 N N . PHE A 1 128 ? 7.812 -10.893 -23.383 1.00 88.56 128 PHE A N 1
ATOM 1015 C CA . PHE A 1 128 ? 8.535 -9.700 -23.809 1.00 88.56 128 PHE A CA 1
ATOM 1016 C C . PHE A 1 128 ? 9.805 -10.062 -24.576 1.00 88.56 128 PHE A C 1
ATOM 1018 O O . PHE A 1 128 ? 10.512 -11.020 -24.250 1.00 88.56 128 PHE A O 1
ATOM 1025 N N . ASN A 1 129 ? 10.128 -9.233 -25.571 1.00 88.88 129 ASN A N 1
ATOM 1026 C CA . ASN A 1 129 ? 11.355 -9.345 -26.353 1.00 88.88 129 ASN A CA 1
ATOM 1027 C C . ASN A 1 129 ? 12.600 -9.447 -25.444 1.00 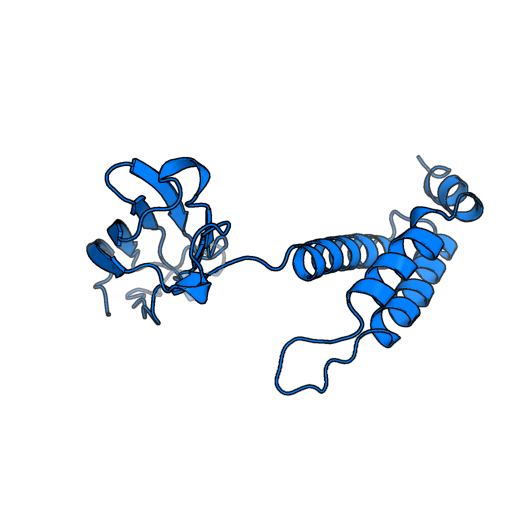88.88 129 ASN A C 1
ATOM 1029 O O . ASN A 1 129 ? 12.729 -8.722 -24.458 1.00 88.88 129 ASN A O 1
ATOM 1033 N N . GLU A 1 130 ? 13.528 -10.347 -25.782 1.00 91.38 130 GLU A N 1
ATOM 1034 C CA . GLU A 1 130 ? 14.717 -10.639 -24.971 1.00 91.38 130 GLU A CA 1
ATOM 1035 C C . GLU A 1 130 ? 15.599 -9.414 -24.705 1.00 91.38 130 GLU A C 1
ATOM 1037 O O . GLU A 1 130 ? 16.051 -9.229 -23.572 1.00 91.38 130 GLU A O 1
ATOM 1042 N N . ASP A 1 131 ? 15.805 -8.556 -25.703 1.00 91.06 131 ASP A N 1
ATOM 1043 C CA . ASP A 1 131 ? 16.623 -7.353 -25.553 1.00 91.06 131 ASP A CA 1
ATOM 1044 C C . ASP A 1 131 ? 15.949 -6.345 -24.622 1.00 91.06 131 ASP A C 1
ATOM 1046 O O . ASP A 1 131 ? 16.616 -5.729 -23.790 1.00 91.06 131 ASP A O 1
ATOM 1050 N N . TYR A 1 132 ? 14.617 -6.238 -24.679 1.00 90.62 132 TYR A N 1
ATOM 1051 C CA . TYR A 1 132 ? 13.874 -5.407 -23.734 1.00 90.62 132 TYR A CA 1
ATOM 1052 C C . TYR A 1 132 ? 13.974 -5.938 -22.303 1.00 90.62 132 TYR A C 1
ATOM 1054 O O . TYR A 1 132 ? 14.205 -5.163 -21.377 1.00 90.62 132 TYR A O 1
ATOM 1062 N N . ARG A 1 133 ? 13.878 -7.257 -22.105 1.00 93.56 133 ARG A N 1
ATOM 1063 C CA . ARG A 1 133 ? 14.047 -7.874 -20.778 1.00 93.56 133 ARG A CA 1
ATOM 1064 C C . ARG A 1 133 ? 15.437 -7.626 -20.206 1.00 93.56 133 ARG A C 1
ATOM 1066 O O . ARG A 1 133 ? 15.557 -7.250 -19.042 1.00 93.56 133 ARG A O 1
ATOM 1073 N N . LYS A 1 134 ? 16.482 -7.799 -21.025 1.00 94.00 134 LYS A N 1
ATOM 1074 C CA . LYS A 1 134 ? 17.874 -7.504 -20.650 1.00 94.00 134 LYS A CA 1
ATOM 1075 C C . LYS A 1 134 ? 18.044 -6.037 -20.271 1.00 94.00 134 LYS A C 1
ATOM 1077 O O . LYS A 1 134 ? 18.592 -5.761 -19.210 1.00 94.00 134 LYS A O 1
ATOM 1082 N N . PHE A 1 135 ? 17.519 -5.128 -21.092 1.00 94.88 135 PHE A N 1
ATOM 1083 C CA . PHE A 1 135 ? 17.522 -3.696 -20.810 1.00 94.88 135 PHE A CA 1
ATOM 1084 C C . PHE A 1 135 ? 16.854 -3.381 -19.468 1.00 94.88 135 PHE A C 1
ATOM 1086 O O . PHE A 1 135 ? 17.494 -2.797 -18.598 1.00 94.88 135 PHE A O 1
ATOM 1093 N N . VAL A 1 136 ? 15.609 -3.823 -19.257 1.00 94.94 136 VAL A N 1
ATOM 1094 C CA . VAL A 1 136 ? 14.885 -3.570 -18.002 1.00 94.94 136 VAL A CA 1
ATOM 1095 C C . VAL A 1 136 ? 15.659 -4.122 -16.809 1.00 94.94 136 VAL A C 1
ATOM 1097 O O . VAL A 1 136 ? 15.802 -3.421 -15.816 1.00 94.94 136 VAL A O 1
ATOM 1100 N N . ASN A 1 137 ? 16.210 -5.334 -16.902 1.00 95.25 137 ASN A N 1
ATOM 1101 C CA . ASN A 1 137 ? 16.981 -5.927 -15.811 1.00 95.25 137 ASN A CA 1
ATOM 1102 C C . ASN A 1 137 ? 18.245 -5.112 -15.472 1.00 95.25 137 ASN A C 1
ATOM 1104 O O . ASN A 1 137 ? 18.528 -4.862 -14.301 1.00 95.25 137 ASN A O 1
ATOM 1108 N N . THR A 1 138 ? 18.991 -4.663 -16.486 1.00 96.19 138 THR A N 1
ATOM 1109 C CA . THR A 1 138 ? 20.182 -3.823 -16.294 1.00 96.19 138 THR A CA 1
ATOM 1110 C C . THR A 1 138 ? 19.825 -2.478 -15.671 1.00 96.19 138 THR A C 1
ATOM 1112 O O . THR A 1 138 ? 20.419 -2.094 -14.663 1.00 96.19 138 THR A O 1
ATOM 1115 N N . GLU A 1 139 ? 18.836 -1.778 -16.223 1.00 96.88 139 GLU A N 1
ATOM 1116 C CA . GLU A 1 139 ? 18.485 -0.440 -15.745 1.00 96.88 139 GLU A CA 1
ATOM 1117 C C . GLU A 1 139 ? 17.785 -0.461 -14.389 1.00 96.88 139 GLU A C 1
ATOM 1119 O O . GLU A 1 139 ? 17.966 0.448 -13.579 1.00 96.88 139 GLU A O 1
ATOM 1124 N N . LEU A 1 140 ? 17.041 -1.524 -14.087 1.00 95.81 140 LEU A N 1
ATOM 1125 C CA . LEU A 1 140 ? 16.474 -1.719 -12.762 1.00 95.81 140 LEU A CA 1
ATOM 1126 C C . LEU A 1 140 ? 17.570 -1.950 -11.716 1.00 95.81 140 LEU A C 1
ATOM 1128 O O . LEU A 1 140 ? 17.501 -1.380 -10.630 1.00 95.81 140 LEU A O 1
ATOM 1132 N N . ASN A 1 141 ? 18.607 -2.726 -12.044 1.00 96.50 141 ASN A N 1
ATOM 1133 C CA . ASN A 1 141 ? 19.765 -2.893 -11.167 1.00 96.50 141 ASN A CA 1
ATOM 1134 C C . ASN A 1 141 ? 20.483 -1.553 -10.922 1.00 96.50 141 ASN A C 1
ATOM 1136 O O . ASN A 1 141 ? 20.845 -1.243 -9.789 1.00 96.50 141 ASN A O 1
ATOM 1140 N N . ASN A 1 142 ? 20.625 -0.717 -11.958 1.00 97.69 142 ASN A N 1
ATOM 1141 C CA . ASN A 1 142 ? 21.174 0.633 -11.814 1.00 97.69 142 ASN A CA 1
ATOM 1142 C C . ASN A 1 142 ? 20.304 1.516 -10.908 1.00 97.69 142 ASN A C 1
ATOM 1144 O O . ASN A 1 142 ? 20.840 2.202 -10.040 1.00 97.69 142 ASN A O 1
ATOM 1148 N N . ALA A 1 143 ? 18.977 1.471 -11.064 1.00 96.94 143 ALA A N 1
ATOM 1149 C CA . ALA A 1 143 ? 18.051 2.209 -10.210 1.00 96.94 143 ALA A CA 1
ATOM 1150 C C . ALA A 1 143 ? 18.131 1.760 -8.742 1.00 96.94 143 ALA A C 1
ATOM 1152 O O . ALA A 1 143 ? 18.139 2.601 -7.846 1.00 96.94 143 ALA A O 1
ATOM 1153 N N . LEU A 1 144 ? 18.222 0.450 -8.486 1.00 95.19 144 LEU A N 1
ATOM 1154 C CA . LEU A 1 144 ? 18.341 -0.103 -7.133 1.00 95.19 144 LEU A CA 1
ATOM 1155 C C . LEU A 1 144 ? 19.663 0.281 -6.458 1.00 95.19 144 LEU A C 1
ATOM 1157 O O . LEU A 1 144 ? 19.659 0.554 -5.264 1.00 95.19 144 LEU A O 1
ATOM 1161 N N . ASN A 1 145 ? 20.761 0.391 -7.214 1.00 96.62 145 ASN A N 1
ATOM 1162 C CA . ASN A 1 145 ? 22.054 0.860 -6.695 1.00 96.62 145 ASN A CA 1
ATOM 1163 C C . ASN A 1 145 ? 22.042 2.326 -6.230 1.00 96.62 145 ASN A C 1
ATOM 1165 O O . ASN A 1 145 ? 22.980 2.762 -5.566 1.00 96.62 145 ASN A O 1
ATOM 1169 N N . LEU A 1 146 ? 21.013 3.101 -6.586 1.00 96.62 146 LEU A N 1
ATOM 1170 C CA . LEU A 1 146 ? 20.832 4.460 -6.072 1.00 96.62 146 LEU A CA 1
ATOM 1171 C C . LEU A 1 146 ? 20.205 4.474 -4.676 1.00 96.62 146 LEU A C 1
ATOM 1173 O O . LEU A 1 146 ? 20.209 5.525 -4.041 1.00 96.62 146 LEU A O 1
ATOM 1177 N N . ILE A 1 147 ? 19.648 3.350 -4.215 1.00 95.25 147 ILE A N 1
ATOM 1178 C CA . ILE A 1 147 ? 18.980 3.239 -2.921 1.00 95.25 147 ILE A CA 1
ATOM 1179 C C . ILE A 1 147 ? 19.970 2.700 -1.895 1.00 95.25 147 ILE A C 1
ATOM 1181 O O . ILE A 1 147 ? 20.539 1.624 -2.065 1.00 95.25 147 ILE A O 1
ATOM 1185 N N . ASP A 1 148 ? 20.125 3.432 -0.798 1.00 93.38 148 ASP A N 1
ATOM 1186 C CA . ASP A 1 148 ? 20.858 2.951 0.368 1.00 93.38 148 ASP A CA 1
ATOM 1187 C C . ASP A 1 148 ? 19.891 2.236 1.319 1.00 93.38 148 ASP A C 1
ATOM 1189 O O . ASP A 1 148 ? 19.006 2.861 1.921 1.00 93.38 148 ASP A O 1
ATOM 1193 N N . PHE A 1 149 ? 20.060 0.917 1.418 1.00 89.19 149 PHE A N 1
ATOM 1194 C CA . PHE A 1 149 ? 19.273 0.036 2.278 1.00 89.19 149 PHE A CA 1
ATOM 1195 C C . PHE A 1 149 ? 19.927 -0.228 3.640 1.00 89.19 149 PHE A C 1
ATOM 1197 O O . PHE A 1 149 ? 19.251 -0.756 4.520 1.00 89.19 149 PHE A O 1
ATOM 1204 N N . ASP A 1 150 ? 21.195 0.147 3.837 1.00 86.06 150 ASP A N 1
ATOM 1205 C CA . ASP A 1 150 ? 21.979 -0.210 5.029 1.00 86.06 150 ASP A CA 1
ATOM 1206 C C . ASP A 1 150 ? 21.743 0.747 6.210 1.00 86.06 150 ASP A C 1
ATOM 1208 O O . ASP A 1 150 ? 22.413 0.681 7.242 1.00 86.06 150 ASP A O 1
ATOM 1212 N N . THR A 1 151 ? 20.769 1.650 6.096 1.00 77.38 151 THR A N 1
ATOM 1213 C CA . THR A 1 151 ? 20.397 2.531 7.202 1.00 77.38 151 THR A CA 1
ATOM 1214 C C . THR A 1 151 ? 19.489 1.805 8.198 1.00 77.38 151 THR A C 1
ATOM 1216 O O . THR A 1 151 ? 18.493 1.208 7.798 1.00 77.38 151 THR A O 1
ATOM 1219 N N . ASP A 1 152 ? 19.710 1.996 9.502 1.00 73.00 152 ASP A N 1
ATOM 1220 C CA . ASP A 1 152 ? 18.784 1.573 10.578 1.00 73.00 152 ASP A CA 1
ATOM 1221 C C . ASP A 1 152 ? 17.412 2.298 10.543 1.00 73.00 152 ASP A C 1
ATOM 1223 O O . ASP A 1 152 ? 16.599 2.199 11.465 1.00 73.00 152 ASP A O 1
ATOM 1227 N N . SER A 1 153 ? 17.153 3.091 9.500 1.00 77.56 153 SER A N 1
ATOM 1228 C CA . SER A 1 153 ? 15.995 3.966 9.357 1.00 77.56 153 SER A CA 1
ATOM 1229 C C . SER A 1 153 ? 15.387 3.859 7.948 1.00 77.56 153 SER A C 1
ATOM 1231 O O . SER A 1 153 ? 15.486 2.828 7.290 1.00 77.56 153 SER A O 1
ATOM 1233 N N . ARG A 1 154 ? 14.684 4.900 7.488 1.00 82.56 154 ARG A N 1
ATOM 1234 C CA . ARG A 1 154 ? 14.081 4.930 6.149 1.00 82.56 154 ARG A CA 1
ATOM 1235 C C . ARG A 1 154 ? 15.187 4.8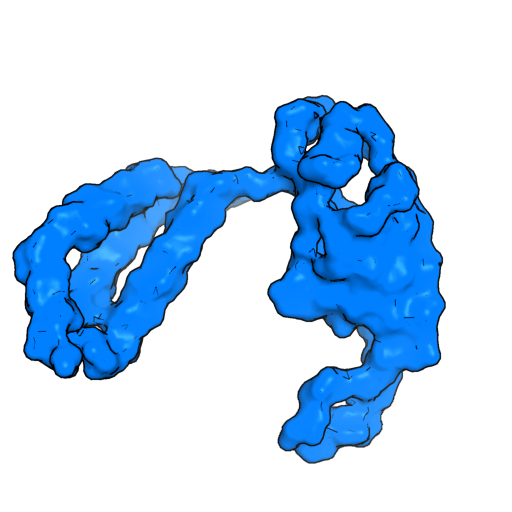92 5.078 1.00 82.56 154 ARG A C 1
ATOM 1237 O O . ARG A 1 154 ? 16.056 5.762 5.141 1.00 82.56 154 ARG A O 1
ATOM 1244 N N . PRO A 1 155 ? 15.093 4.009 4.060 1.00 88.88 155 PRO A N 1
ATOM 1245 C CA . PRO A 1 155 ? 16.040 3.995 2.950 1.00 88.88 155 PRO A CA 1
ATOM 1246 C C . PRO A 1 155 ? 16.183 5.372 2.297 1.00 88.88 155 PRO A C 1
ATOM 1248 O O . PRO A 1 155 ? 15.195 6.098 2.113 1.00 88.88 155 PRO A O 1
ATOM 1251 N N . THR A 1 156 ? 17.412 5.729 1.934 1.00 92.31 156 THR A N 1
ATOM 1252 C CA . THR A 1 156 ? 17.705 6.975 1.210 1.00 92.31 156 THR A CA 1
ATOM 1253 C C . THR A 1 156 ? 17.899 6.688 -0.280 1.00 92.31 156 THR A C 1
ATOM 1255 O O . THR A 1 156 ? 17.981 5.531 -0.676 1.00 92.31 156 THR A O 1
ATOM 1258 N N . GLY A 1 157 ? 17.863 7.712 -1.139 1.00 94.62 157 GLY A N 1
ATOM 1259 C CA . GLY A 1 157 ? 17.999 7.511 -2.591 1.00 94.62 157 GLY A CA 1
ATOM 1260 C C . GLY A 1 157 ? 16.707 7.144 -3.341 1.00 94.62 157 GLY A C 1
ATOM 1261 O O . GLY A 1 157 ? 16.712 6.955 -4.555 1.00 94.62 157 GLY A O 1
ATOM 1262 N N . ILE A 1 158 ? 15.564 7.070 -2.645 1.00 95.69 158 ILE A N 1
ATOM 1263 C CA . ILE A 1 158 ? 14.261 6.709 -3.239 1.00 95.69 158 ILE A CA 1
ATOM 1264 C C . ILE A 1 158 ? 13.847 7.668 -4.365 1.00 95.69 158 ILE A C 1
ATOM 1266 O O . ILE A 1 158 ? 13.289 7.240 -5.376 1.00 95.69 158 ILE A O 1
ATOM 1270 N N . LYS A 1 159 ? 14.100 8.973 -4.210 1.00 95.19 159 LYS A N 1
ATOM 1271 C CA . LYS A 1 159 ? 13.709 9.970 -5.219 1.00 95.19 159 LYS A CA 1
ATOM 1272 C C . LYS A 1 159 ? 14.585 9.869 -6.460 1.00 95.19 159 LYS A C 1
ATOM 1274 O O . LYS A 1 159 ? 14.082 9.990 -7.573 1.00 95.19 159 LYS A O 1
ATOM 1279 N N . GLU A 1 160 ? 15.870 9.626 -6.261 1.00 97.12 160 GLU A N 1
ATOM 1280 C CA . GLU A 1 160 ? 16.881 9.436 -7.289 1.00 97.12 160 GLU A CA 1
ATOM 1281 C C . GLU A 1 160 ? 16.581 8.172 -8.099 1.00 97.12 160 GLU A C 1
ATOM 1283 O O . GLU A 1 160 ? 16.498 8.244 -9.324 1.00 97.12 160 GLU A O 1
ATOM 1288 N N . ALA A 1 161 ? 16.300 7.053 -7.426 1.00 97.38 161 ALA A N 1
ATOM 1289 C CA . ALA A 1 161 ? 15.880 5.804 -8.057 1.00 97.38 161 ALA A CA 1
ATOM 1290 C C . ALA A 1 161 ? 14.580 5.969 -8.857 1.00 97.38 161 ALA A C 1
ATOM 1292 O O . ALA A 1 161 ? 14.510 5.587 -10.024 1.00 97.38 161 ALA A O 1
ATOM 1293 N N . LYS A 1 162 ? 13.561 6.615 -8.277 1.00 96.38 162 LYS A N 1
ATOM 1294 C CA . LYS A 1 162 ? 12.298 6.895 -8.976 1.00 96.38 162 LYS A CA 1
ATOM 1295 C C . LYS A 1 162 ? 12.500 7.789 -10.197 1.00 96.38 162 LYS A C 1
ATOM 1297 O O . LYS A 1 162 ? 11.906 7.540 -11.245 1.00 96.38 162 LYS A O 1
ATOM 1302 N N . LYS A 1 163 ? 13.340 8.821 -10.094 1.00 96.62 163 LYS A N 1
ATOM 1303 C CA . LYS A 1 163 ? 13.701 9.669 -11.237 1.00 96.62 163 LYS A CA 1
ATOM 1304 C C . LYS A 1 163 ? 14.406 8.853 -12.322 1.00 96.62 163 LYS A C 1
ATOM 1306 O O . LYS A 1 163 ? 14.060 8.989 -13.489 1.00 96.62 163 LYS A O 1
ATOM 1311 N N . TYR A 1 164 ? 15.331 7.975 -11.942 1.00 97.62 164 TYR A N 1
ATOM 1312 C CA . TYR A 1 164 ? 16.040 7.102 -12.875 1.00 97.62 164 TYR A CA 1
ATOM 1313 C C . TYR A 1 164 ? 15.089 6.177 -13.640 1.00 97.62 164 TYR A C 1
ATOM 1315 O O . TYR A 1 164 ? 15.134 6.136 -14.866 1.00 97.62 164 TYR A O 1
ATOM 1323 N N . VAL A 1 165 ? 14.179 5.491 -12.940 1.00 96.50 165 VAL A N 1
ATOM 1324 C CA . VAL A 1 165 ? 13.167 4.625 -13.571 1.00 96.50 165 VAL A CA 1
ATOM 1325 C C . VAL A 1 165 ? 12.335 5.410 -14.590 1.00 96.50 165 VAL A C 1
ATOM 1327 O O . VAL A 1 165 ? 12.146 4.952 -15.717 1.00 96.50 165 VAL A O 1
ATOM 1330 N N . ASN A 1 166 ? 11.891 6.618 -14.235 1.00 95.12 166 ASN A N 1
ATOM 1331 C CA . ASN A 1 166 ? 11.118 7.459 -15.147 1.00 95.12 166 ASN A CA 1
ATOM 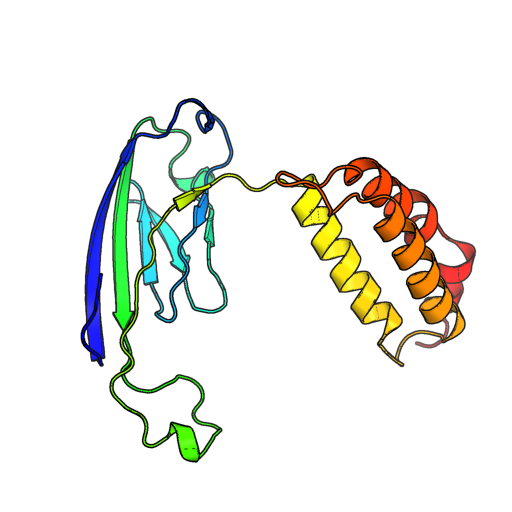1332 C C . ASN A 1 166 ? 11.924 7.891 -16.380 1.00 95.12 166 ASN A C 1
ATOM 1334 O O . ASN A 1 166 ? 11.452 7.730 -17.503 1.00 95.12 16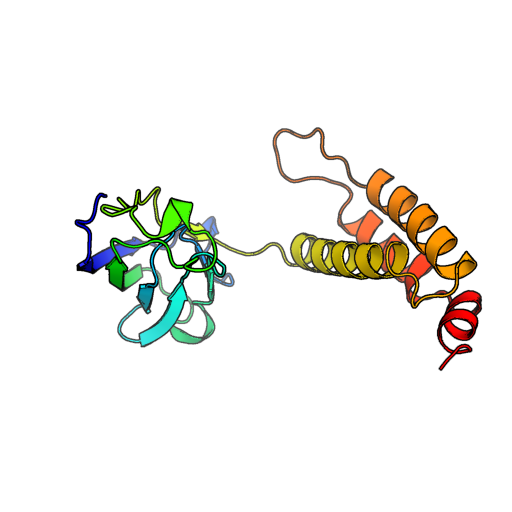6 ASN A O 1
ATOM 1338 N N . ASP A 1 167 ? 13.135 8.406 -16.183 1.00 95.62 167 ASP A N 1
ATOM 1339 C CA . ASP A 1 167 ? 13.911 9.039 -17.253 1.00 95.62 167 ASP A CA 1
ATOM 1340 C C . ASP A 1 167 ? 14.636 8.034 -18.152 1.00 95.62 167 ASP A C 1
ATOM 1342 O O . ASP A 1 167 ? 14.879 8.316 -19.323 1.00 95.62 167 ASP A O 1
ATOM 1346 N N . VAL A 1 168 ? 15.008 6.872 -17.615 1.00 95.00 168 VAL A N 1
ATOM 1347 C CA . VAL A 1 168 ? 15.819 5.883 -18.334 1.00 95.00 168 VAL A CA 1
ATOM 1348 C C . VAL A 1 168 ? 14.966 4.740 -18.851 1.00 95.00 168 VAL A C 1
ATOM 1350 O O . VAL A 1 168 ? 15.160 4.333 -19.989 1.00 95.00 168 VAL A O 1
ATOM 1353 N N . ILE A 1 169 ? 14.012 4.231 -18.064 1.00 93.56 169 ILE A N 1
ATOM 1354 C CA . ILE A 1 169 ? 13.208 3.061 -18.448 1.00 93.56 169 ILE A CA 1
ATOM 1355 C C . ILE A 1 169 ? 11.904 3.505 -19.107 1.00 93.56 169 ILE A C 1
ATOM 1357 O O . ILE A 1 169 ? 11.608 3.103 -20.234 1.00 93.56 169 ILE A O 1
ATOM 1361 N N . PHE A 1 170 ? 11.113 4.345 -18.433 1.00 91.25 170 PHE A N 1
ATOM 1362 C CA . PHE A 1 170 ? 9.820 4.762 -18.970 1.00 91.25 170 PHE A CA 1
ATOM 1363 C C . PHE A 1 170 ? 9.953 5.769 -20.113 1.00 91.25 170 PHE A C 1
ATOM 1365 O O . PHE A 1 170 ? 9.210 5.665 -21.076 1.00 91.25 170 PHE A O 1
ATOM 1372 N N . ALA A 1 171 ? 10.896 6.704 -20.096 1.00 89.94 171 ALA A N 1
ATOM 1373 C CA . ALA A 1 171 ? 11.060 7.630 -21.219 1.00 89.94 171 ALA A CA 1
ATOM 1374 C C . ALA A 1 171 ? 11.774 7.010 -22.441 1.00 89.94 171 ALA A C 1
ATOM 1376 O O . ALA A 1 171 ? 11.916 7.678 -23.463 1.00 89.94 171 ALA A O 1
ATOM 1377 N N . ASN A 1 172 ? 12.213 5.744 -22.381 1.00 84.75 172 ASN A N 1
ATOM 1378 C CA . ASN A 1 172 ? 12.923 5.105 -23.490 1.00 84.75 172 ASN A CA 1
ATOM 1379 C C . ASN A 1 172 ? 11.983 4.766 -24.653 1.00 84.75 172 ASN A C 1
ATOM 1381 O O . ASN A 1 172 ? 11.291 3.749 -24.641 1.00 84.75 172 ASN A O 1
ATOM 1385 N N . GLU A 1 173 ? 11.976 5.604 -25.685 1.00 75.88 173 GLU A N 1
ATOM 1386 C CA . GLU A 1 173 ? 11.148 5.393 -26.877 1.00 75.88 173 GLU A CA 1
ATOM 1387 C C . GLU A 1 173 ? 11.703 4.298 -27.802 1.00 75.88 173 GLU A C 1
ATOM 1389 O O . GLU A 1 173 ? 10.938 3.568 -28.431 1.00 75.88 173 GLU A O 1
ATOM 1394 N N . THR A 1 174 ? 13.027 4.130 -27.842 1.00 68.69 174 THR A N 1
ATOM 1395 C CA . THR A 1 174 ? 13.719 3.239 -28.785 1.00 68.69 174 THR A CA 1
ATOM 1396 C C . THR A 1 174 ? 13.387 1.765 -28.556 1.00 68.69 174 THR A C 1
ATOM 1398 O O . THR A 1 174 ? 13.117 1.036 -29.508 1.00 68.69 174 THR A O 1
ATOM 1401 N N . ILE A 1 175 ? 13.375 1.311 -27.299 1.00 65.19 175 ILE A N 1
ATOM 1402 C CA . ILE A 1 175 ? 13.111 -0.097 -26.965 1.00 65.19 175 ILE A CA 1
ATOM 1403 C C . ILE A 1 175 ? 11.607 -0.346 -26.733 1.00 65.19 175 ILE A C 1
ATOM 1405 O O . ILE A 1 175 ? 11.121 -1.457 -26.944 1.00 65.19 175 ILE A O 1
ATOM 1409 N N . ARG A 1 176 ? 10.821 0.694 -26.410 1.00 56.44 176 ARG A N 1
ATOM 1410 C CA . ARG A 1 176 ? 9.350 0.603 -26.310 1.00 56.44 176 ARG A CA 1
ATOM 1411 C C . ARG A 1 176 ? 8.692 0.109 -27.598 1.00 56.44 176 ARG A C 1
ATOM 1413 O O . ARG A 1 176 ? 7.768 -0.696 -27.532 1.00 56.44 176 ARG A O 1
ATOM 1420 N N . VAL A 1 177 ? 9.185 0.543 -28.759 1.00 53.41 177 VAL A N 1
ATOM 1421 C CA . VAL A 1 177 ? 8.681 0.077 -30.062 1.00 53.41 177 VAL A CA 1
ATOM 1422 C C . VAL A 1 177 ? 8.991 -1.411 -30.277 1.00 53.41 177 VAL A C 1
ATOM 1424 O O . VAL A 1 177 ? 8.150 -2.142 -30.795 1.00 53.41 177 VAL A O 1
ATOM 1427 N N . ALA A 1 178 ? 10.146 -1.896 -29.808 1.00 51.41 178 ALA A N 1
ATOM 1428 C CA . ALA A 1 178 ? 10.522 -3.310 -29.898 1.00 51.41 178 ALA A CA 1
ATOM 1429 C C . ALA A 1 178 ? 9.639 -4.226 -29.028 1.00 51.41 178 ALA A C 1
ATOM 1431 O O . ALA A 1 178 ? 9.373 -5.362 -29.414 1.00 51.41 178 ALA A O 1
ATOM 1432 N N . ALA A 1 179 ? 9.134 -3.730 -27.892 1.00 53.03 179 ALA A N 1
ATOM 1433 C CA . ALA A 1 179 ? 8.238 -4.481 -27.008 1.00 53.03 179 ALA A CA 1
ATOM 1434 C C . ALA A 1 179 ? 6.834 -4.719 -27.604 1.00 53.03 179 ALA A C 1
ATOM 1436 O O . ALA A 1 179 ? 6.170 -5.676 -27.217 1.00 53.03 179 ALA A O 1
ATOM 1437 N N . MET A 1 180 ? 6.382 -3.880 -28.545 1.00 52.97 180 MET A N 1
ATOM 1438 C CA . MET A 1 180 ? 5.058 -3.999 -29.180 1.00 52.97 180 MET A CA 1
ATOM 1439 C C . MET A 1 180 ? 5.055 -4.825 -30.474 1.00 52.97 180 MET A C 1
ATOM 1441 O O . MET A 1 180 ? 3.988 -5.182 -30.960 1.00 52.97 180 MET A O 1
ATOM 1445 N N . LEU A 1 181 ? 6.220 -5.144 -31.045 1.00 48.97 181 LEU A N 1
ATOM 1446 C CA . LEU A 1 181 ? 6.336 -5.727 -32.390 1.00 48.97 181 LEU A CA 1
ATOM 1447 C C . LEU A 1 181 ? 6.107 -7.251 -32.469 1.00 48.97 181 LEU A C 1
ATOM 1449 O O . LEU A 1 181 ? 6.407 -7.844 -33.504 1.00 48.97 181 LEU A O 1
ATOM 1453 N N . HIS A 1 182 ? 5.629 -7.906 -31.406 1.00 47.41 182 HIS A N 1
ATOM 1454 C CA . HIS A 1 182 ? 5.331 -9.354 -31.385 1.00 47.41 182 HIS A CA 1
ATOM 1455 C C . HIS A 1 182 ? 3.885 -9.693 -30.961 1.00 47.41 182 HIS A C 1
ATOM 1457 O O . HIS A 1 182 ? 3.592 -10.852 -30.663 1.00 47.41 182 HIS A O 1
ATOM 1463 N N . LEU A 1 183 ? 2.982 -8.706 -30.966 1.00 42.75 183 LEU A N 1
ATOM 1464 C CA . LEU A 1 183 ? 1.526 -8.918 -30.986 1.00 42.75 183 LEU A CA 1
ATOM 1465 C C . LEU A 1 183 ? 0.999 -8.740 -32.413 1.00 42.75 183 LEU A C 1
ATOM 1467 O O . LEU A 1 183 ? 0.026 -9.446 -32.758 1.00 42.75 183 LEU A O 1
#

Radius of gyration: 21.77 Å; chains: 1; bounding box: 42×49×54 Å

Sequence (183 aa):
MYFTPDGTAFIKAETEVPDSLKNKELWLYLKTAAEIIVKANGKFVGGIDPNRDRVLLTPYIGTPDKIKFEMQGYNRSKPDDERNPESLAVRGCRQIFNGAYLVTIDRDVQSLVYDIETLLDIAKSELFNEDYRKFVNTELNNALNLIDFDTDSRPTGIKEAKKYVNDVIFANETIRVAAMLHL

Organism: NCBI:txid408170

Foldseek 3Di:
DKDWAQDKDKDKDKDFQDPVCAPAWKKKFWAKQWKKFKDKPNHTFGIAHNVRRMTTDCVPPNGDRMIIMIMITGHHQQRPPPVDPVSVPGGTDMMDTPDMDIDHDDPLVVVLVVLLVVLQCQLPDPLFDPVLSVQSVVQLVVLVVQWDPPDPDDIPSSVVSVVSCCVPPVVDPPCVVVRPVPD

pLDDT: mean 87.53, std 12.45, range [42.75, 98.38]

Secondary structure (DSSP, 8-state):
-B--TTEEEEEEEEEEPPGGGTTS--EEE---SSEEEEEETTEEEEEEBTTB-EEE-HHHH-S-SEEEEEEEEEE-SS-S-TTSTTTTT------B----EEE---HHHHHHHHHHHHHHHHHH-TTS-HHHHHHHHHHHHHHHTTSB--SSSSPB-HHHHHHHIIIIIIT-HHHHHHHHTT-